Protein AF-A0A382JVV3-F1 (afdb_monomer_lite)

Foldseek 3Di:
DVVVVVVVVVVVVVVVVPPPDPPFDDPLNVQQVVLVVLLVVLQVVLCVVPLWGDQDVVSSVVVPRDHDPQWPDWDFPDITNQWTKIKTFTPDGPVRDIWMATVVVVTTDD

Sequence (110 aa):
MKPLIQLLAYSFLFVFLNSCGHIFEVDADVQARQALLDLIEIQKKFYQENKRYATGFSEIGKYNLKYHSGIVYLEIESAGKNKYRAISLPAESTTARVFAFDTDQGGFYE

pLDDT: mean 87.78, std 12.06, range [52.28, 98.0]

Radius of gyration: 19.9 Å; chains: 1; bounding box: 58×43×30 Å

Secondary structure (DSSP, 8-state):
-HHHHHHHHHHHHHHHHT----TT--HHHHHHHHHHHHHHHHHHHHHHHHSS--SSTTTTGGG-PPPPTTEEEEEEEEE-SS-EEEEEEESS-TT---EEEETTTTEEE-

Organism: NCBI:txid408172

Structure (mmCIF, N/CA/C/O backbone):
data_AF-A0A382JVV3-F1
#
_entry.id   AF-A0A382JVV3-F1
#
loop_
_atom_site.group_PDB
_atom_site.id
_atom_site.type_symbol
_atom_site.label_atom_id
_atom_site.label_alt_id
_atom_site.label_comp_id
_atom_site.label_asym_id
_atom_site.label_entity_id
_atom_site.label_seq_id
_atom_site.pdbx_PDB_ins_code
_atom_site.Cartn_x
_atom_site.Cartn_y
_atom_site.Cartn_z
_atom_site.occupancy
_atom_site.B_iso_or_equiv
_atom_site.auth_seq_id
_atom_site.auth_comp_id
_atom_site.auth_asym_id
_atom_site.auth_atom_id
_atom_site.pdbx_PDB_model_num
ATOM 1 N N . MET A 1 1 ? 40.184 35.215 -13.321 1.00 55.78 1 MET A N 1
ATOM 2 C CA . MET A 1 1 ? 39.542 34.149 -14.131 1.00 55.78 1 MET A CA 1
ATOM 3 C C . MET A 1 1 ? 39.648 32.764 -13.491 1.00 55.78 1 MET A C 1
ATOM 5 O O . MET A 1 1 ? 38.624 32.113 -13.374 1.00 55.78 1 MET A O 1
ATOM 9 N N . LYS A 1 2 ? 40.822 32.333 -13.000 1.00 60.94 2 LYS A N 1
ATOM 10 C CA . LYS A 1 2 ? 41.001 31.029 -12.321 1.00 60.94 2 LYS A CA 1
ATOM 11 C C . LYS A 1 2 ? 40.083 30.760 -11.101 1.00 60.94 2 LYS A C 1
ATOM 13 O O . LYS A 1 2 ? 39.504 29.679 -11.070 1.00 60.94 2 LYS A O 1
ATOM 18 N N . PRO A 1 3 ? 39.866 31.705 -10.155 1.00 68.38 3 PRO A N 1
ATOM 19 C CA . PRO A 1 3 ? 39.043 31.416 -8.974 1.00 68.38 3 PRO A CA 1
ATOM 20 C C . PRO A 1 3 ? 37.543 31.356 -9.296 1.00 68.38 3 PRO A C 1
ATOM 22 O O . PRO A 1 3 ? 36.824 30.570 -8.696 1.00 68.38 3 PRO A O 1
ATOM 25 N N . LEU A 1 4 ? 37.075 32.126 -10.287 1.00 72.56 4 LEU A N 1
ATOM 26 C CA . LEU A 1 4 ? 35.672 32.120 -10.720 1.00 72.56 4 LEU A CA 1
ATOM 27 C C . LEU A 1 4 ? 35.295 30.789 -11.391 1.00 72.56 4 LEU A C 1
ATOM 29 O O . LEU A 1 4 ? 34.224 30.251 -11.135 1.00 72.56 4 LEU A O 1
ATOM 33 N N . ILE A 1 5 ? 36.203 30.235 -12.204 1.00 75.50 5 ILE A N 1
ATOM 34 C CA . ILE A 1 5 ? 36.026 28.927 -12.854 1.00 75.50 5 ILE A CA 1
ATOM 35 C C . ILE A 1 5 ? 36.057 27.798 -11.814 1.00 75.50 5 ILE A C 1
ATOM 37 O O . ILE A 1 5 ? 35.248 26.880 -11.895 1.00 75.50 5 ILE A O 1
ATOM 41 N N . GLN A 1 6 ? 36.930 27.886 -10.802 1.00 74.38 6 GLN A N 1
ATOM 42 C CA . GLN A 1 6 ? 36.935 26.936 -9.683 1.00 74.38 6 GLN A CA 1
ATOM 43 C C . GLN A 1 6 ? 35.635 26.986 -8.878 1.00 74.38 6 GLN A C 1
ATOM 45 O O . GLN A 1 6 ? 35.086 25.942 -8.548 1.00 74.38 6 GLN A O 1
ATOM 50 N N . LEU A 1 7 ? 35.110 28.179 -8.598 1.00 78.00 7 LEU A N 1
ATOM 51 C CA . LEU A 1 7 ? 33.880 28.343 -7.822 1.00 78.00 7 LEU A CA 1
ATOM 52 C C . LEU A 1 7 ? 32.651 27.807 -8.580 1.00 78.00 7 LEU A C 1
ATOM 54 O O . LEU A 1 7 ? 31.806 27.136 -7.989 1.00 78.00 7 LEU A O 1
ATOM 58 N N . LEU A 1 8 ? 32.603 28.007 -9.902 1.00 76.69 8 LEU A N 1
ATOM 59 C CA . LEU A 1 8 ? 31.611 27.386 -10.788 1.00 76.69 8 LEU A CA 1
ATOM 60 C C . LEU A 1 8 ? 31.734 25.856 -10.825 1.00 76.69 8 LEU A C 1
ATOM 62 O O . LEU A 1 8 ? 30.721 25.166 -10.736 1.00 76.69 8 LEU A O 1
ATOM 66 N N . ALA A 1 9 ? 32.955 25.322 -10.900 1.00 77.62 9 ALA A N 1
ATOM 67 C CA . ALA A 1 9 ? 33.189 23.880 -10.908 1.00 77.62 9 ALA A CA 1
ATOM 68 C C . ALA A 1 9 ? 32.784 23.215 -9.580 1.00 77.62 9 ALA A C 1
ATOM 70 O O . ALA A 1 9 ? 32.149 22.163 -9.595 1.00 77.62 9 ALA A O 1
ATOM 71 N N . TYR A 1 10 ? 33.086 23.842 -8.437 1.00 77.06 10 TYR A N 1
ATOM 72 C CA . TYR A 1 10 ? 32.660 23.337 -7.129 1.00 77.06 10 TYR A CA 1
ATOM 73 C C . TYR A 1 10 ? 31.140 23.394 -6.956 1.00 77.06 10 TYR A C 1
ATOM 75 O O . TYR A 1 10 ? 30.556 22.420 -6.490 1.00 77.06 10 TYR A O 1
ATOM 83 N N . SER A 1 11 ? 30.488 24.480 -7.389 1.00 74.56 11 SER A N 1
ATOM 84 C CA . SER A 1 11 ? 29.022 24.588 -7.387 1.00 74.56 11 SER A CA 1
ATOM 85 C C . SER A 1 11 ? 28.369 23.465 -8.201 1.00 74.56 11 SER A C 1
ATOM 87 O O . SER A 1 11 ? 27.463 22.791 -7.717 1.00 74.56 11 SER A O 1
ATOM 89 N N . PHE A 1 12 ? 28.894 23.184 -9.398 1.00 70.69 12 PHE A N 1
ATOM 90 C CA . PHE A 1 12 ? 28.399 22.104 -10.252 1.00 70.69 12 PHE A CA 1
ATOM 91 C C . PHE A 1 12 ? 28.582 20.722 -9.605 1.00 70.69 12 PHE A C 1
ATOM 93 O O . PHE A 1 12 ? 27.672 19.900 -9.653 1.00 70.69 12 PHE A O 1
ATOM 100 N N . LEU A 1 13 ? 29.707 20.481 -8.922 1.00 70.81 13 LEU A N 1
ATOM 101 C CA . LEU A 1 13 ? 29.961 19.225 -8.207 1.00 70.81 13 LEU A CA 1
ATOM 102 C C . LEU A 1 13 ? 28.976 18.999 -7.042 1.00 70.81 13 LEU A C 1
ATOM 104 O O . LEU A 1 13 ? 28.523 17.876 -6.828 1.00 70.81 13 LEU A O 1
ATOM 108 N N . PHE A 1 14 ? 28.601 20.061 -6.320 1.00 67.19 14 PHE A N 1
ATOM 109 C CA . PHE A 1 14 ? 27.616 19.987 -5.233 1.00 67.19 14 PHE A CA 1
ATOM 110 C C . PHE A 1 14 ? 26.198 19.653 -5.720 1.00 67.19 14 PHE A C 1
ATOM 112 O O . PHE A 1 14 ? 25.435 19.035 -4.977 1.00 67.19 14 PHE A O 1
ATOM 119 N N . VAL A 1 15 ? 25.846 19.994 -6.965 1.00 64.31 15 VAL A N 1
ATOM 120 C CA . VAL A 1 15 ? 24.543 19.632 -7.549 1.00 64.31 15 VAL A CA 1
ATOM 121 C C . VAL A 1 15 ? 24.429 18.115 -7.758 1.00 64.31 15 VAL A C 1
ATOM 123 O O . VAL A 1 15 ? 23.379 17.546 -7.470 1.00 64.31 15 VAL A O 1
ATOM 126 N N . PHE A 1 16 ? 25.508 17.427 -8.156 1.00 60.09 16 PHE A N 1
ATOM 127 C CA . PHE A 1 16 ? 25.478 15.966 -8.350 1.00 60.09 16 PHE A CA 1
ATOM 128 C C . PHE A 1 16 ? 25.484 15.165 -7.047 1.00 60.09 16 PHE A C 1
ATOM 130 O O . PHE A 1 16 ? 24.934 14.068 -7.010 1.00 60.09 16 PHE A O 1
ATOM 137 N N . LEU A 1 17 ? 26.053 15.704 -5.965 1.00 62.56 17 LEU A N 1
ATOM 138 C CA . LEU A 1 17 ? 26.103 15.013 -4.668 1.00 62.56 17 LEU A CA 1
ATOM 139 C C . LEU A 1 17 ? 24.733 14.903 -3.976 1.00 62.56 17 LEU A C 1
ATOM 141 O O . LEU A 1 17 ? 24.582 14.100 -3.062 1.00 62.56 17 LEU A O 1
ATOM 145 N N . ASN A 1 18 ? 23.734 15.674 -4.416 1.00 59.53 18 ASN A N 1
ATOM 146 C CA . ASN A 1 18 ? 22.369 15.626 -3.877 1.00 59.53 18 ASN A CA 1
ATOM 147 C C . ASN A 1 18 ? 21.412 14.768 -4.720 1.00 59.53 18 ASN A C 1
ATOM 149 O O . ASN A 1 18 ? 20.240 14.626 -4.377 1.00 59.53 18 ASN A O 1
ATOM 153 N N . SER A 1 19 ? 21.896 14.168 -5.810 1.00 52.28 19 SER A N 1
ATOM 154 C CA . SER A 1 19 ? 21.103 13.295 -6.677 1.00 52.28 19 SER A CA 1
ATOM 155 C C . SER A 1 19 ? 21.047 11.869 -6.110 1.00 52.28 19 SER A C 1
ATOM 157 O O . SER A 1 19 ? 21.514 10.917 -6.735 1.00 52.28 19 SER A O 1
ATOM 159 N N . CYS A 1 20 ? 20.458 11.702 -4.925 1.00 60.44 20 CYS A N 1
ATOM 160 C CA . CYS A 1 20 ? 20.048 10.392 -4.411 1.00 60.44 20 CYS A CA 1
ATOM 161 C C . CYS A 1 20 ? 18.723 9.986 -5.089 1.00 60.44 20 CYS A C 1
ATOM 163 O O . CYS A 1 20 ? 17.680 9.887 -4.452 1.00 60.44 20 CYS A O 1
ATOM 165 N N . GLY A 1 21 ? 18.735 9.886 -6.420 1.00 58.50 21 GLY A N 1
ATOM 166 C CA . GLY A 1 21 ? 17.592 9.419 -7.200 1.00 58.50 21 GLY A CA 1
ATOM 167 C C . GLY A 1 21 ? 17.592 7.896 -7.271 1.00 58.50 21 GLY A C 1
ATOM 168 O O . GLY A 1 21 ? 18.657 7.279 -7.347 1.00 58.50 21 GLY A O 1
ATOM 169 N N . HIS A 1 22 ? 16.416 7.273 -7.276 1.00 63.44 22 HIS A N 1
ATOM 170 C CA . HIS A 1 22 ? 16.299 5.856 -7.597 1.00 63.44 22 HIS A CA 1
ATOM 171 C C . HIS A 1 22 ? 16.633 5.664 -9.085 1.00 63.44 22 HIS A C 1
ATOM 173 O O . HIS A 1 22 ? 15.770 5.783 -9.944 1.00 63.44 22 HIS A O 1
ATOM 179 N N . ILE A 1 23 ? 17.902 5.373 -9.396 1.00 63.00 23 ILE A N 1
ATOM 180 C CA . ILE A 1 23 ? 18.440 5.236 -10.770 1.00 63.00 23 ILE A CA 1
ATOM 181 C C . ILE A 1 23 ? 17.664 4.201 -11.617 1.00 63.00 23 ILE A C 1
ATOM 183 O O . ILE A 1 23 ? 17.725 4.230 -12.842 1.00 63.00 23 ILE A O 1
ATOM 187 N N . PHE A 1 24 ? 16.912 3.310 -10.968 1.00 70.69 24 PHE A N 1
ATOM 188 C CA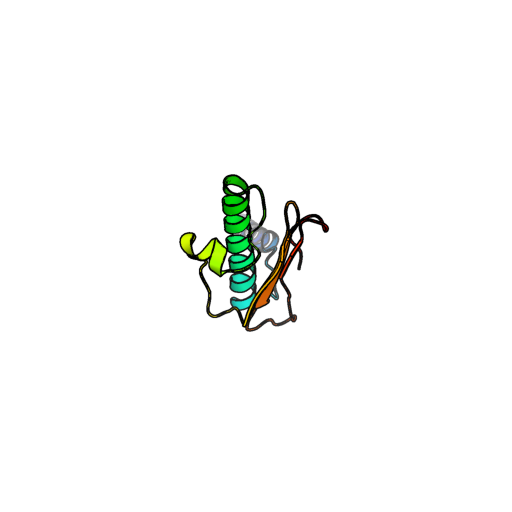 . PHE A 1 24 ? 16.160 2.221 -11.593 1.00 70.69 24 PHE A CA 1
ATOM 189 C C . PHE A 1 24 ? 14.633 2.349 -11.468 1.00 70.69 24 PHE A C 1
ATOM 191 O O . PHE A 1 24 ? 13.929 1.394 -11.783 1.00 70.69 24 PHE A O 1
ATOM 198 N N . GLU A 1 25 ? 14.115 3.475 -10.972 1.00 82.38 25 GLU A N 1
ATOM 199 C CA . GLU A 1 25 ? 12.669 3.698 -10.851 1.00 82.38 25 GLU A CA 1
ATOM 200 C C . GLU A 1 25 ? 12.116 4.311 -12.144 1.00 82.38 25 GLU A C 1
ATOM 202 O O . GLU A 1 25 ? 12.618 5.330 -12.620 1.00 82.38 25 GLU A O 1
ATOM 207 N N . VAL A 1 26 ? 11.095 3.680 -12.725 1.00 89.94 26 VAL A N 1
ATOM 208 C CA . VAL A 1 26 ? 10.370 4.191 -13.901 1.00 89.94 26 VAL A CA 1
ATOM 209 C C . VAL A 1 26 ? 9.028 4.809 -13.501 1.00 89.94 26 VAL A C 1
ATOM 211 O O . VAL A 1 26 ? 8.547 4.615 -12.387 1.00 89.94 26 VAL A O 1
ATOM 214 N N . ASP A 1 27 ? 8.369 5.520 -14.418 1.00 91.50 27 ASP A N 1
ATOM 215 C CA . ASP A 1 27 ? 7.085 6.184 -14.140 1.00 91.50 27 ASP A CA 1
ATOM 216 C C . ASP A 1 27 ? 6.012 5.229 -13.597 1.00 91.50 27 ASP A C 1
ATOM 218 O O . ASP A 1 27 ? 5.198 5.616 -12.758 1.00 91.50 27 ASP A O 1
ATOM 222 N N . ALA A 1 28 ? 6.011 3.975 -14.053 1.00 92.44 28 ALA A N 1
ATOM 223 C CA . ALA A 1 28 ? 5.107 2.947 -13.554 1.00 92.44 28 ALA A CA 1
ATOM 224 C C . ALA A 1 28 ? 5.401 2.570 -12.089 1.00 92.44 28 ALA A C 1
ATOM 226 O O . ALA A 1 28 ? 4.461 2.440 -11.306 1.00 92.44 28 ALA A O 1
ATOM 227 N N . ASP A 1 29 ? 6.674 2.491 -11.685 1.00 92.50 29 ASP A N 1
ATOM 228 C CA . ASP A 1 29 ? 7.060 2.287 -10.283 1.00 92.50 29 ASP A CA 1
ATOM 229 C C . ASP A 1 29 ? 6.549 3.443 -9.406 1.00 92.50 29 ASP A C 1
ATOM 231 O O . ASP A 1 29 ? 5.911 3.213 -8.376 1.00 92.50 29 ASP A O 1
ATOM 235 N N . VAL A 1 30 ? 6.743 4.690 -9.854 1.00 91.75 30 VAL A N 1
ATOM 236 C CA . VAL A 1 30 ? 6.259 5.891 -9.150 1.00 91.75 30 VAL A CA 1
ATOM 237 C C . VAL A 1 30 ? 4.734 5.871 -9.018 1.00 91.75 30 VAL A C 1
ATOM 239 O O . VAL A 1 30 ? 4.193 6.139 -7.945 1.00 91.75 30 VAL A O 1
ATOM 242 N N . GLN A 1 31 ? 4.025 5.524 -10.093 1.00 93.50 31 GLN A N 1
ATOM 243 C CA . GLN A 1 31 ? 2.563 5.453 -10.106 1.00 93.50 31 GLN A CA 1
ATOM 244 C C . GLN A 1 31 ? 2.026 4.349 -9.187 1.00 93.50 31 GLN A C 1
ATOM 246 O O . GLN A 1 31 ? 1.071 4.586 -8.444 1.00 93.50 31 GLN A O 1
ATOM 251 N N . ALA A 1 32 ? 2.644 3.167 -9.184 1.00 94.00 32 ALA A N 1
ATOM 252 C CA . ALA A 1 32 ? 2.254 2.064 -8.309 1.00 94.00 32 ALA A CA 1
ATOM 253 C C . ALA A 1 32 ? 2.523 2.369 -6.833 1.00 94.00 32 ALA A C 1
ATOM 255 O O . ALA A 1 32 ? 1.659 2.099 -5.990 1.00 94.00 32 ALA A O 1
ATOM 256 N N . ARG A 1 33 ? 3.666 2.996 -6.523 1.00 94.00 33 ARG A N 1
ATOM 257 C CA . ARG A 1 33 ? 3.979 3.509 -5.184 1.00 94.00 33 ARG A CA 1
ATOM 258 C C . ARG A 1 33 ? 2.921 4.514 -4.737 1.00 94.00 33 ARG A C 1
ATOM 260 O O . ARG A 1 33 ? 2.368 4.374 -3.647 1.00 94.00 33 ARG A O 1
ATOM 267 N N . GLN A 1 34 ? 2.605 5.495 -5.583 1.00 94.44 34 GLN A N 1
ATOM 268 C CA . GLN A 1 34 ? 1.643 6.541 -5.246 1.00 94.44 34 GLN A CA 1
ATOM 269 C C . GLN A 1 34 ? 0.237 5.980 -5.008 1.00 94.44 34 GLN A C 1
ATOM 271 O O . GLN A 1 34 ? -0.398 6.345 -4.025 1.00 94.44 34 GLN A O 1
ATOM 276 N N . ALA A 1 35 ? -0.236 5.045 -5.832 1.00 94.94 35 ALA A N 1
ATOM 277 C CA . ALA A 1 35 ? -1.549 4.441 -5.618 1.00 94.94 35 ALA A CA 1
ATOM 278 C C . ALA A 1 35 ? -1.643 3.644 -4.312 1.00 94.94 35 ALA A C 1
ATOM 280 O O . ALA A 1 35 ? -2.687 3.660 -3.656 1.00 94.94 35 ALA A O 1
ATOM 281 N N . LEU A 1 36 ? -0.559 2.979 -3.895 1.00 96.25 36 LEU A N 1
ATOM 282 C CA . LEU A 1 36 ? -0.523 2.328 -2.587 1.00 96.25 36 LEU A CA 1
ATOM 283 C C . LEU A 1 36 ? -0.571 3.357 -1.449 1.00 96.25 36 LEU A C 1
ATOM 285 O O . LEU A 1 36 ? -1.291 3.152 -0.474 1.00 96.25 36 LEU A O 1
ATOM 289 N N . LEU A 1 37 ? 0.145 4.478 -1.578 1.00 95.94 37 LEU A N 1
ATOM 290 C CA . LEU A 1 37 ? 0.093 5.582 -0.611 1.00 95.94 37 LEU A CA 1
ATOM 291 C C . LEU A 1 37 ? -1.309 6.194 -0.501 1.00 95.94 37 LEU A C 1
ATOM 293 O O . LEU A 1 37 ? -1.801 6.394 0.613 1.00 95.94 37 LEU A O 1
ATOM 297 N N . ASP A 1 38 ? -1.979 6.409 -1.630 1.00 95.94 38 ASP A N 1
ATOM 298 C CA . ASP A 1 38 ? -3.357 6.900 -1.671 1.00 95.94 38 ASP A CA 1
ATOM 299 C C . ASP A 1 38 ? -4.312 5.906 -0.987 1.00 95.94 38 ASP A C 1
ATOM 301 O O . ASP A 1 38 ? -5.148 6.294 -0.163 1.00 95.94 38 ASP A O 1
ATOM 305 N N . LEU A 1 39 ? -4.151 4.604 -1.253 1.00 96.88 39 LEU A N 1
ATOM 306 C CA . LEU A 1 39 ? -4.923 3.553 -0.592 1.00 96.88 39 LEU A CA 1
ATOM 307 C C . LEU A 1 39 ? -4.688 3.537 0.925 1.00 96.88 39 LEU A C 1
ATOM 309 O O . LEU A 1 39 ? -5.649 3.406 1.684 1.00 96.88 39 LEU A O 1
ATOM 313 N N . ILE A 1 40 ? -3.447 3.719 1.386 1.00 96.69 40 ILE A N 1
ATOM 314 C CA . ILE A 1 40 ? -3.120 3.813 2.817 1.00 96.69 40 ILE A CA 1
ATOM 315 C C . ILE A 1 40 ? -3.844 4.999 3.462 1.00 96.69 40 ILE A C 1
ATOM 317 O O . ILE A 1 40 ? -4.375 4.877 4.570 1.00 96.69 40 ILE A O 1
ATOM 321 N N . GLU A 1 41 ? -3.876 6.158 2.804 1.00 97.00 41 GLU A N 1
ATOM 322 C CA . GLU A 1 41 ? -4.582 7.333 3.320 1.00 97.00 41 GLU A CA 1
ATOM 323 C C . GLU A 1 41 ? -6.094 7.089 3.406 1.00 97.00 41 GLU A C 1
ATOM 325 O O . GLU A 1 41 ? -6.729 7.408 4.417 1.00 97.00 41 GLU A O 1
ATOM 330 N N . ILE A 1 42 ? -6.668 6.466 2.380 1.00 97.50 42 ILE A N 1
ATOM 331 C CA . ILE A 1 42 ? -8.081 6.090 2.349 1.00 97.50 42 ILE A CA 1
ATOM 332 C C . ILE A 1 42 ? -8.406 5.088 3.462 1.00 97.50 42 ILE A C 1
ATOM 334 O O . ILE A 1 42 ? -9.377 5.282 4.192 1.00 97.50 42 ILE A O 1
ATOM 338 N N . GLN A 1 43 ? -7.569 4.069 3.661 1.00 97.62 43 GLN A N 1
ATOM 339 C CA . GLN A 1 43 ? -7.712 3.093 4.743 1.00 97.62 43 GLN A CA 1
ATOM 340 C C . GLN A 1 43 ? -7.640 3.756 6.124 1.00 97.62 43 GLN A C 1
ATOM 342 O O . GLN A 1 43 ? -8.427 3.423 7.011 1.00 97.62 43 GLN A O 1
ATOM 347 N N . LYS A 1 44 ? -6.758 4.748 6.315 1.00 96.88 44 LYS A N 1
ATOM 348 C CA . LYS A 1 44 ? -6.700 5.542 7.556 1.00 96.88 44 LYS A CA 1
ATOM 349 C C . LYS A 1 44 ? -8.002 6.308 7.804 1.00 96.88 44 LYS A C 1
ATOM 351 O O . LYS A 1 44 ? -8.516 6.262 8.921 1.00 96.88 44 LYS A O 1
ATOM 356 N N . LYS A 1 45 ? -8.555 6.974 6.784 1.00 97.81 45 LYS A N 1
ATOM 357 C CA . LYS A 1 45 ? -9.844 7.688 6.886 1.00 97.81 45 LYS A CA 1
ATOM 358 C C . LYS A 1 45 ? -10.989 6.723 7.196 1.00 97.81 45 LYS A C 1
ATOM 360 O O . LYS A 1 45 ? -11.732 6.931 8.153 1.00 97.81 45 LYS A O 1
ATOM 365 N N . PHE A 1 46 ? -11.071 5.616 6.462 1.00 97.75 46 PHE A N 1
ATOM 366 C CA . PHE A 1 46 ? -12.079 4.583 6.686 1.00 97.75 46 PHE A CA 1
ATOM 367 C C . PHE A 1 46 ? -12.002 4.006 8.107 1.00 97.75 46 PHE A C 1
ATOM 369 O O . PHE A 1 46 ? -13.029 3.858 8.772 1.00 97.75 46 PHE A O 1
ATOM 376 N N . TYR A 1 47 ? -10.794 3.750 8.617 1.00 97.50 47 TYR A N 1
ATOM 377 C CA . TYR A 1 47 ? -10.584 3.269 9.981 1.00 97.50 47 TYR A CA 1
ATOM 378 C C . TYR A 1 47 ? -11.063 4.265 11.039 1.00 97.50 47 TYR A C 1
ATOM 380 O O . TYR A 1 47 ? -11.666 3.869 12.038 1.00 97.50 47 TYR A O 1
ATOM 388 N N . GLN A 1 48 ? -10.818 5.564 10.849 1.00 97.38 48 GLN A N 1
ATOM 389 C CA . GLN A 1 48 ? -11.270 6.588 11.794 1.00 97.38 48 GLN A CA 1
ATOM 390 C C . GLN A 1 48 ? -12.793 6.572 11.965 1.00 97.38 48 GLN A C 1
ATOM 392 O O . GLN A 1 48 ? -13.271 6.690 13.099 1.00 97.38 48 GLN A O 1
ATOM 397 N N . GLU A 1 49 ? -13.523 6.358 10.872 1.00 97.25 49 GLU A N 1
ATOM 398 C CA . GLU A 1 49 ? -14.985 6.309 10.830 1.00 97.25 49 GLU A CA 1
ATOM 399 C C . GLU A 1 49 ? -15.555 4.972 11.332 1.00 97.25 49 GLU A C 1
ATOM 401 O O . GLU A 1 49 ? -16.533 4.962 12.075 1.00 97.25 49 GLU A O 1
ATOM 406 N N . ASN A 1 50 ? -14.933 3.845 10.970 1.00 97.44 5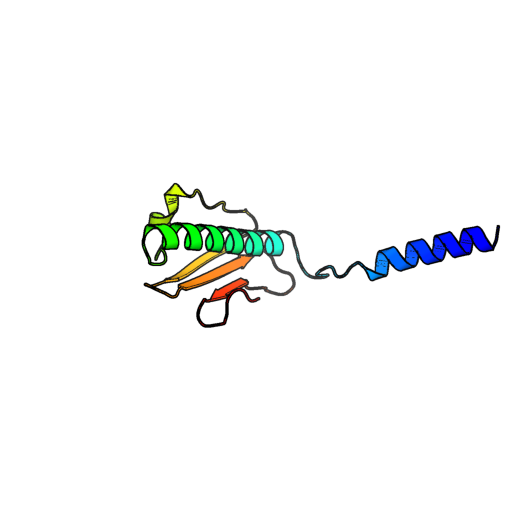0 ASN A N 1
ATOM 407 C CA . ASN A 1 50 ? -15.523 2.509 11.140 1.00 97.44 50 ASN A CA 1
ATOM 408 C C . ASN A 1 50 ? -14.846 1.651 12.219 1.00 97.44 50 ASN A C 1
ATOM 410 O O . ASN A 1 50 ? -15.341 0.576 12.555 1.00 97.44 50 ASN A O 1
ATOM 414 N N . LYS A 1 51 ? -13.702 2.095 12.756 1.00 97.56 51 LYS A N 1
ATOM 415 C CA . LYS A 1 51 ? -12.858 1.352 13.717 1.00 97.56 51 LYS A CA 1
ATOM 416 C C . LYS A 1 51 ? -12.437 -0.041 13.220 1.00 97.56 51 LYS A C 1
ATOM 418 O O . LYS A 1 51 ? -12.245 -0.957 14.021 1.00 97.56 51 LYS A O 1
ATOM 423 N N . ARG A 1 52 ? -12.328 -0.185 11.897 1.00 97.62 52 ARG A N 1
ATOM 424 C CA . ARG A 1 52 ? -11.772 -1.332 11.171 1.00 97.62 52 ARG A CA 1
ATOM 425 C C . ARG A 1 52 ? -11.243 -0.878 9.817 1.00 97.62 52 ARG A C 1
ATOM 427 O O . ARG A 1 52 ? -11.688 0.154 9.321 1.00 97.62 52 ARG A O 1
ATOM 434 N N . TYR A 1 53 ? -10.359 -1.659 9.208 1.00 98.00 53 TYR A N 1
ATOM 435 C CA . TYR A 1 53 ? -9.956 -1.441 7.820 1.00 98.00 53 TYR A CA 1
ATOM 436 C C . TYR A 1 53 ? -11.006 -1.981 6.844 1.00 98.00 53 TYR A C 1
ATOM 438 O O . TYR A 1 53 ? -11.804 -2.865 7.184 1.00 98.00 53 TYR A O 1
ATOM 446 N N . ALA A 1 54 ? -11.029 -1.405 5.645 1.00 97.56 54 ALA A N 1
ATOM 447 C CA . ALA A 1 54 ? -11.896 -1.848 4.568 1.00 97.56 54 ALA A CA 1
ATOM 448 C C . ALA A 1 54 ? -11.355 -3.141 3.965 1.00 97.56 54 ALA A C 1
ATOM 450 O O . ALA A 1 54 ? -10.156 -3.238 3.707 1.00 97.56 54 ALA A O 1
ATOM 451 N N . THR A 1 55 ? -12.235 -4.110 3.730 1.00 96.56 55 THR A N 1
ATOM 452 C CA . THR A 1 55 ? -11.864 -5.432 3.192 1.00 96.56 55 THR A CA 1
ATOM 453 C C . THR A 1 55 ? -11.877 -5.494 1.671 1.00 96.56 55 THR A C 1
ATOM 455 O O . THR A 1 55 ? -11.409 -6.468 1.096 1.00 96.56 55 THR A O 1
ATOM 458 N N . GLY A 1 56 ? -12.385 -4.457 1.006 1.00 94.94 56 GLY A N 1
ATOM 459 C CA . GLY A 1 56 ? -12.414 -4.384 -0.447 1.00 94.94 56 GLY A CA 1
ATOM 460 C C . GLY A 1 56 ? -12.719 -2.980 -0.957 1.00 94.94 56 GLY A C 1
ATOM 461 O O . GLY A 1 56 ? -13.201 -2.117 -0.220 1.00 94.94 56 GLY A O 1
ATOM 462 N N . PHE A 1 57 ? -12.459 -2.756 -2.248 1.00 94.56 57 PHE A N 1
ATOM 463 C CA . PHE A 1 57 ? -12.600 -1.437 -2.875 1.00 94.56 57 PHE A CA 1
ATOM 464 C C . PHE A 1 57 ? -14.038 -0.904 -2.900 1.00 94.56 57 PHE A C 1
ATOM 466 O O . PHE A 1 57 ? -14.238 0.309 -2.911 1.00 94.56 57 PHE A O 1
ATOM 473 N N . SER A 1 58 ? -15.046 -1.778 -2.846 1.00 94.19 58 SER A N 1
ATOM 474 C CA . SER A 1 58 ? -16.455 -1.372 -2.781 1.00 94.19 58 SER A CA 1
ATOM 475 C C . SER A 1 58 ? -16.781 -0.566 -1.519 1.00 94.19 58 SER A C 1
ATOM 477 O O . SER A 1 58 ? -17.553 0.387 -1.591 1.00 94.19 58 SER A O 1
ATOM 479 N N . GLU A 1 59 ? -16.158 -0.883 -0.379 1.00 96.19 59 GLU A N 1
ATOM 480 C CA . GLU A 1 59 ? -16.389 -0.175 0.890 1.00 96.19 59 GLU A CA 1
ATOM 481 C C . GLU A 1 59 ? -15.781 1.235 0.895 1.00 96.19 59 GLU A C 1
ATOM 483 O O . GLU A 1 59 ? -16.249 2.123 1.611 1.00 96.19 59 GLU A O 1
ATOM 488 N N . ILE A 1 60 ? -14.749 1.455 0.076 1.00 95.56 60 ILE A N 1
ATOM 489 C CA . ILE A 1 60 ? -14.009 2.719 -0.007 1.00 95.56 60 ILE A CA 1
ATOM 490 C C . ILE A 1 60 ? -14.294 3.508 -1.287 1.00 95.56 60 ILE A C 1
ATOM 492 O O . ILE A 1 60 ? -13.662 4.538 -1.526 1.00 95.56 60 ILE A O 1
ATOM 496 N N . GLY A 1 61 ? -15.290 3.099 -2.079 1.00 92.94 61 GLY A N 1
ATOM 497 C CA . GLY A 1 61 ? -15.644 3.767 -3.336 1.00 92.94 61 GLY A CA 1
ATOM 498 C C . GLY A 1 61 ? -15.936 5.264 -3.177 1.00 92.94 61 GLY A C 1
ATOM 499 O O . GLY A 1 61 ? -15.571 6.061 -4.038 1.00 92.94 61 GLY A O 1
ATOM 500 N N . LYS A 1 62 ? -16.494 5.681 -2.030 1.00 93.69 62 LYS A N 1
ATOM 501 C CA . LYS A 1 62 ? -16.778 7.097 -1.729 1.00 93.69 62 LYS A CA 1
ATOM 502 C C . LYS A 1 62 ? -15.535 7.997 -1.666 1.00 93.69 62 LYS A C 1
ATOM 504 O O . LYS A 1 62 ? -15.675 9.210 -1.780 1.00 93.69 62 LYS A O 1
ATOM 509 N N . TYR A 1 63 ? -14.342 7.430 -1.468 1.00 93.94 63 TYR A N 1
ATOM 510 C CA . TYR A 1 63 ? -13.091 8.192 -1.397 1.00 93.94 63 TYR A CA 1
ATOM 511 C C . TYR A 1 63 ? -12.406 8.365 -2.758 1.00 93.94 63 TYR A C 1
ATOM 513 O O . TYR A 1 63 ? -11.405 9.070 -2.832 1.00 93.94 63 TYR A O 1
ATOM 521 N N . ASN A 1 64 ? -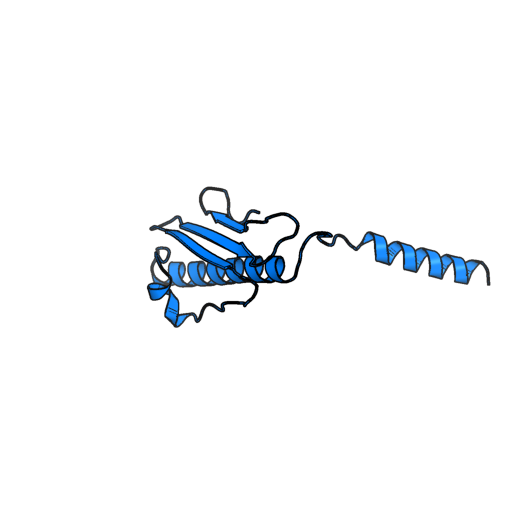12.957 7.767 -3.823 1.00 91.06 64 ASN A N 1
ATOM 522 C CA . ASN A 1 64 ? -12.507 7.935 -5.205 1.00 91.06 64 ASN A CA 1
ATOM 523 C C . ASN A 1 64 ? -11.004 7.652 -5.405 1.00 91.06 64 ASN A C 1
ATOM 525 O O . ASN A 1 64 ? -10.250 8.518 -5.855 1.00 91.06 64 ASN A O 1
ATOM 529 N N . LEU A 1 65 ? -10.577 6.436 -5.038 1.00 90.62 65 LEU A N 1
ATOM 530 C CA . LEU A 1 65 ? -9.211 5.957 -5.264 1.00 90.62 65 LEU A CA 1
ATOM 531 C C . LEU A 1 65 ? -8.841 6.109 -6.746 1.00 90.62 65 LEU A C 1
ATOM 533 O O . LEU A 1 65 ? -9.558 5.626 -7.625 1.00 90.62 65 LEU A O 1
ATOM 537 N N . LYS A 1 66 ? -7.726 6.788 -7.016 1.00 87.12 66 LYS A N 1
ATOM 538 C CA . LYS A 1 66 ? -7.259 7.028 -8.379 1.00 87.12 66 LYS A CA 1
ATOM 539 C C . LYS A 1 66 ? -6.430 5.847 -8.859 1.00 87.12 66 LYS A C 1
ATOM 541 O O . LYS A 1 66 ? -5.463 5.455 -8.216 1.00 87.12 66 LYS A O 1
ATOM 546 N N . TYR A 1 67 ? -6.800 5.322 -10.020 1.00 75.00 67 TYR A N 1
ATOM 547 C CA . TYR A 1 67 ? -5.999 4.336 -10.731 1.00 75.00 67 TYR A CA 1
ATOM 548 C C . TYR A 1 67 ? -5.161 5.048 -11.785 1.00 75.00 67 TYR A C 1
ATOM 550 O O . TYR A 1 67 ? -5.670 5.860 -12.560 1.00 75.00 67 TYR A O 1
ATOM 558 N N . HIS A 1 68 ? -3.872 4.741 -11.796 1.00 80.50 68 HIS A N 1
ATOM 559 C CA . HIS A 1 68 ? -2.935 5.227 -12.794 1.00 80.50 68 HIS A CA 1
ATOM 560 C C . HIS A 1 68 ? -2.665 4.125 -13.824 1.00 80.50 68 HIS A C 1
ATOM 562 O O . HIS A 1 68 ? -2.705 2.942 -13.494 1.00 80.50 68 HIS A O 1
ATOM 568 N N . SER A 1 69 ? -2.394 4.500 -15.076 1.00 84.56 69 SER A N 1
ATOM 569 C CA . SER A 1 69 ? -2.151 3.539 -16.163 1.00 84.56 69 SER A CA 1
ATOM 570 C C . SER A 1 69 ? -0.866 2.729 -15.983 1.00 84.56 69 SER A C 1
ATOM 572 O O . SER A 1 69 ? -0.727 1.668 -16.578 1.00 84.56 69 SER A O 1
ATOM 574 N N . GLY A 1 70 ? 0.069 3.211 -15.164 1.00 86.50 70 GLY A N 1
ATOM 575 C CA . GLY A 1 70 ? 1.313 2.529 -14.817 1.00 86.50 70 GLY A CA 1
ATOM 576 C C . GLY A 1 70 ? 1.167 1.446 -13.748 1.00 86.50 70 GLY A C 1
ATOM 577 O O . GLY A 1 70 ? 2.171 1.056 -13.165 1.00 86.50 70 GLY A O 1
ATOM 578 N N . ILE A 1 71 ? -0.046 0.969 -13.462 1.00 89.38 71 ILE A N 1
ATOM 579 C CA . ILE A 1 71 ? -0.323 -0.031 -12.424 1.00 89.38 71 ILE A CA 1
ATOM 580 C C . ILE A 1 71 ? -0.998 -1.230 -13.076 1.00 89.38 71 ILE A C 1
ATOM 582 O O . ILE A 1 71 ? -2.041 -1.082 -13.710 1.00 89.38 71 ILE A O 1
ATOM 586 N N . VAL A 1 72 ? -0.428 -2.420 -12.896 1.00 90.62 72 VAL A N 1
ATOM 587 C CA . VAL A 1 72 ? -1.060 -3.669 -13.352 1.00 90.62 72 VAL A CA 1
ATOM 588 C C . VAL A 1 72 ? -1.942 -4.284 -12.272 1.00 90.62 72 VAL A C 1
ATOM 590 O O . VAL A 1 72 ? -2.914 -4.969 -12.582 1.00 90.62 72 VAL A O 1
ATOM 593 N N . TYR A 1 73 ? -1.622 -4.034 -11.001 1.00 91.19 73 TYR A N 1
ATOM 594 C CA . TYR A 1 73 ? -2.328 -4.646 -9.887 1.00 91.19 73 TYR A CA 1
ATOM 595 C C . TYR A 1 73 ? -2.314 -3.761 -8.645 1.00 91.19 73 TYR A C 1
ATOM 597 O O . TYR A 1 73 ? -1.279 -3.209 -8.286 1.00 91.19 73 TYR A O 1
ATOM 605 N N . LEU A 1 74 ? -3.456 -3.663 -7.972 1.00 94.50 74 LEU A N 1
ATOM 606 C CA . LEU A 1 74 ? -3.595 -3.066 -6.649 1.00 94.50 74 LEU A CA 1
ATOM 607 C C . LEU A 1 74 ? -4.628 -3.889 -5.883 1.00 94.50 74 LEU A C 1
ATOM 609 O O . LEU A 1 74 ? -5.747 -4.064 -6.361 1.00 94.50 74 LEU A O 1
ATOM 613 N N . GLU A 1 75 ? -4.270 -4.383 -4.704 1.00 95.12 75 GLU A N 1
ATOM 614 C CA . GLU 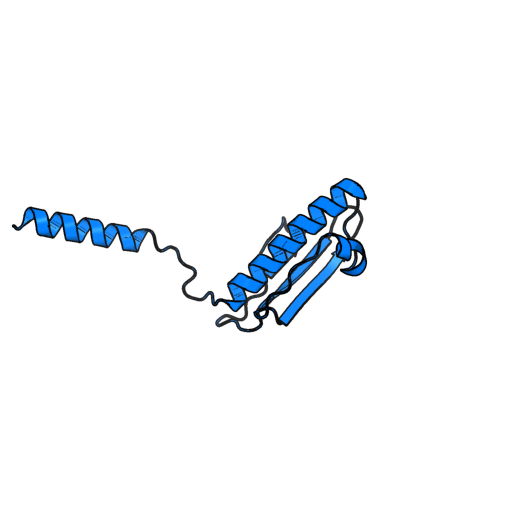A 1 75 ? -5.126 -5.279 -3.925 1.00 95.1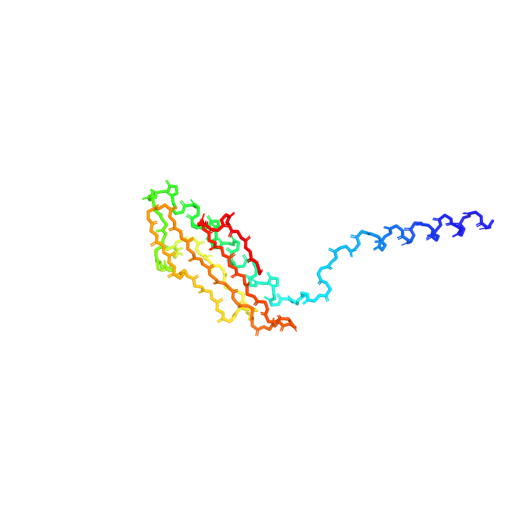2 75 GLU A CA 1
ATOM 615 C C . GLU A 1 75 ? -5.042 -4.969 -2.431 1.00 95.12 75 GLU A C 1
ATOM 617 O O . GLU A 1 75 ? -3.973 -4.673 -1.900 1.00 95.12 75 GLU A O 1
ATOM 622 N N . ILE A 1 76 ? -6.182 -5.086 -1.747 1.00 96.88 76 ILE A N 1
ATOM 623 C CA . ILE A 1 76 ? -6.248 -5.260 -0.294 1.00 96.88 76 ILE A CA 1
ATOM 624 C C . ILE A 1 76 ? -6.232 -6.771 -0.035 1.00 96.88 76 ILE A C 1
ATOM 626 O O . ILE A 1 76 ? -7.279 -7.410 -0.051 1.00 96.88 76 ILE A O 1
ATOM 630 N N . GLU A 1 77 ? -5.046 -7.348 0.140 1.00 96.50 77 GLU A N 1
ATOM 631 C CA . GLU A 1 77 ? -4.877 -8.804 0.259 1.00 96.50 77 GLU A CA 1
ATOM 632 C C . GLU A 1 77 ? -5.503 -9.338 1.557 1.00 96.50 77 GLU A C 1
ATOM 634 O O . GLU A 1 77 ? -6.136 -10.393 1.584 1.00 96.50 77 GLU A O 1
ATOM 639 N N . SER A 1 78 ? -5.362 -8.597 2.658 1.00 96.69 78 SER A N 1
ATOM 640 C CA . SER A 1 78 ? -6.036 -8.928 3.911 1.00 96.69 78 SER A CA 1
ATOM 641 C C . SER A 1 78 ? -6.408 -7.669 4.676 1.00 96.69 78 SER A C 1
ATOM 643 O O . SER A 1 78 ? -5.686 -6.678 4.664 1.00 96.69 78 SER A O 1
ATOM 645 N N . ALA A 1 79 ? -7.544 -7.687 5.366 1.00 97.06 79 ALA A N 1
ATOM 646 C CA . ALA A 1 79 ? -7.941 -6.600 6.247 1.00 97.06 79 ALA A CA 1
ATOM 647 C C . ALA A 1 79 ? -8.840 -7.110 7.368 1.00 97.06 79 ALA A C 1
ATOM 649 O O . ALA A 1 79 ? -9.651 -8.019 7.194 1.00 97.06 79 ALA A O 1
ATOM 650 N N . GLY A 1 80 ? -8.706 -6.492 8.532 1.00 93.81 80 GLY A N 1
ATOM 651 C CA . GLY A 1 80 ? -9.490 -6.799 9.713 1.00 93.81 80 GLY A CA 1
ATOM 652 C C . GLY A 1 80 ? -9.639 -5.586 10.617 1.00 93.81 80 GLY A C 1
ATOM 653 O O . GLY A 1 80 ? -9.493 -4.433 10.206 1.00 93.81 80 GLY A O 1
ATOM 654 N N . LYS A 1 81 ? -9.943 -5.850 11.891 1.00 95.44 81 LYS A N 1
ATOM 655 C CA . LYS A 1 81 ? -10.236 -4.785 12.853 1.00 95.44 81 LYS A CA 1
ATOM 656 C C . LYS A 1 81 ? -9.059 -3.840 13.066 1.00 95.44 81 LYS A C 1
ATOM 658 O O . LYS A 1 81 ? -9.279 -2.647 13.065 1.00 95.44 81 LYS A O 1
ATOM 663 N N . ASN A 1 82 ? -7.845 -4.362 13.239 1.00 94.56 82 ASN A N 1
ATOM 664 C CA . ASN A 1 82 ? -6.667 -3.563 13.610 1.00 94.56 82 ASN A CA 1
ATOM 665 C C . ASN A 1 82 ? -5.497 -3.722 12.637 1.00 94.56 82 ASN A C 1
ATOM 667 O O . ASN A 1 82 ? -4.437 -3.150 12.865 1.00 94.56 82 ASN A O 1
ATOM 671 N N . LYS A 1 83 ? -5.665 -4.547 11.603 1.00 96.00 83 LYS A N 1
ATOM 672 C CA . LYS A 1 83 ? -4.582 -4.974 10.725 1.00 96.00 83 LYS A CA 1
ATOM 673 C C . LYS A 1 83 ? -5.057 -5.006 9.288 1.00 96.00 83 LYS A C 1
ATOM 675 O O . LYS A 1 83 ? -6.219 -5.347 9.057 1.00 96.00 83 LYS A O 1
ATOM 680 N N . TYR A 1 84 ? -4.182 -4.669 8.356 1.00 97.38 84 TYR A N 1
ATOM 681 C CA . TYR A 1 84 ? -4.408 -4.913 6.940 1.00 97.38 84 TYR A CA 1
ATOM 682 C C . TYR A 1 84 ? -3.085 -4.978 6.182 1.00 97.38 84 TYR A C 1
ATOM 684 O O . TYR A 1 84 ? -2.088 -4.375 6.594 1.00 97.38 84 TYR A O 1
ATOM 692 N N . ARG A 1 85 ? -3.126 -5.689 5.060 1.00 97.88 85 ARG A N 1
ATOM 693 C CA . ARG A 1 85 ? -2.074 -5.757 4.064 1.00 97.88 85 ARG A CA 1
ATOM 694 C C . ARG A 1 85 ? -2.630 -5.381 2.698 1.00 97.88 85 ARG A C 1
ATOM 696 O O . ARG A 1 85 ? -3.718 -5.814 2.317 1.00 97.88 85 ARG A O 1
ATOM 703 N N . ALA A 1 86 ? -1.876 -4.571 1.970 1.00 97.69 86 ALA A N 1
ATOM 704 C CA . ALA A 1 86 ? -2.168 -4.207 0.593 1.00 97.69 86 ALA A CA 1
ATOM 705 C C . ALA A 1 86 ? -0.898 -4.257 -0.255 1.00 97.69 86 ALA A C 1
ATOM 707 O O . ALA A 1 86 ? 0.198 -4.005 0.250 1.00 97.69 86 ALA A O 1
ATOM 708 N N . ILE A 1 87 ? -1.059 -4.572 -1.537 1.00 97.00 87 ILE A N 1
ATOM 709 C CA . ILE A 1 87 ? 0.037 -4.672 -2.501 1.00 97.00 87 ILE A CA 1
ATOM 710 C C . ILE A 1 87 ? -0.283 -3.900 -3.772 1.00 97.00 87 ILE A C 1
ATOM 712 O O . ILE A 1 87 ? -1.437 -3.841 -4.191 1.00 97.00 87 ILE A O 1
ATOM 716 N N . SER A 1 88 ? 0.745 -3.319 -4.381 1.00 95.75 88 SER A N 1
ATOM 717 C CA . SER A 1 88 ? 0.669 -2.589 -5.644 1.00 95.75 88 SER A CA 1
ATOM 718 C C . SER A 1 88 ? 1.817 -3.012 -6.547 1.00 95.75 88 SER A C 1
ATOM 720 O O . SER A 1 88 ? 2.975 -3.032 -6.120 1.00 95.75 88 SER A O 1
ATOM 722 N N . LEU A 1 89 ? 1.492 -3.368 -7.787 1.00 94.94 89 LEU A N 1
ATOM 723 C CA . LEU A 1 89 ? 2.459 -3.796 -8.785 1.00 94.94 89 LEU A CA 1
ATOM 724 C C . LEU A 1 89 ? 2.467 -2.800 -9.950 1.00 94.94 89 LEU A C 1
ATOM 726 O O . LEU A 1 89 ? 1.410 -2.531 -10.540 1.00 94.94 89 LEU A O 1
ATOM 730 N N . PRO A 1 90 ? 3.647 -2.274 -10.309 1.00 94.00 90 PRO A N 1
ATOM 731 C CA . PRO A 1 90 ? 3.803 -1.436 -11.485 1.00 94.00 90 PRO A CA 1
ATOM 732 C C . PRO A 1 90 ? 3.577 -2.243 -12.763 1.00 94.00 90 PRO A C 1
ATOM 734 O O . PRO A 1 90 ? 3.893 -3.430 -12.836 1.00 94.00 90 PRO A O 1
ATOM 737 N N . ALA A 1 91 ? 3.020 -1.591 -13.782 1.00 91.62 91 ALA A N 1
ATOM 738 C CA . ALA A 1 91 ? 2.813 -2.199 -15.096 1.00 91.62 91 ALA A CA 1
ATOM 739 C C . ALA A 1 91 ? 4.136 -2.532 -15.795 1.00 91.62 91 ALA A C 1
ATOM 741 O O . ALA A 1 91 ? 4.238 -3.540 -16.490 1.00 91.62 91 ALA A O 1
ATOM 742 N N . GLU A 1 92 ? 5.152 -1.706 -15.565 1.00 87.62 92 GLU A N 1
ATOM 743 C CA . GLU A 1 92 ? 6.508 -1.912 -16.044 1.00 87.62 92 GLU A CA 1
ATOM 744 C C . GLU A 1 92 ? 7.483 -1.588 -14.915 1.00 87.62 92 GLU A C 1
ATOM 746 O O . GLU A 1 92 ? 7.320 -0.599 -14.208 1.00 87.62 92 GLU A O 1
ATOM 751 N N . SER A 1 93 ? 8.504 -2.420 -14.739 1.00 82.56 93 SER A N 1
ATOM 752 C CA . SER A 1 93 ? 9.567 -2.170 -13.770 1.00 82.56 93 SER A CA 1
ATOM 753 C C . SER A 1 93 ? 10.852 -2.803 -14.264 1.00 82.56 93 SER A C 1
ATOM 755 O O . SER A 1 93 ? 10.875 -3.983 -14.618 1.00 82.56 93 SER A O 1
ATOM 757 N N . THR A 1 94 ? 11.939 -2.037 -14.266 1.00 83.81 94 THR A N 1
ATOM 758 C CA . THR A 1 94 ? 13.248 -2.550 -14.705 1.00 83.81 94 THR A CA 1
ATOM 759 C C . THR A 1 94 ? 13.836 -3.561 -13.721 1.00 83.81 94 THR A C 1
ATOM 761 O O . THR A 1 94 ? 14.681 -4.371 -14.098 1.00 83.81 94 THR A O 1
ATOM 764 N N . THR A 1 95 ? 13.361 -3.548 -12.472 1.00 85.56 95 THR A N 1
ATOM 765 C CA . THR A 1 95 ? 13.842 -4.406 -11.383 1.00 85.56 95 THR A CA 1
ATOM 766 C C . THR A 1 95 ? 12.740 -5.269 -10.765 1.00 85.56 95 THR A C 1
ATOM 768 O O . THR A 1 95 ? 12.940 -5.793 -9.676 1.00 85.56 95 THR A O 1
ATOM 771 N N . ALA A 1 96 ? 11.589 -5.418 -11.437 1.00 86.25 96 ALA A N 1
ATOM 772 C CA . ALA A 1 96 ? 10.445 -6.208 -10.963 1.00 86.25 96 ALA A CA 1
ATOM 773 C C . ALA A 1 96 ? 9.976 -5.834 -9.537 1.00 86.25 96 ALA A C 1
AT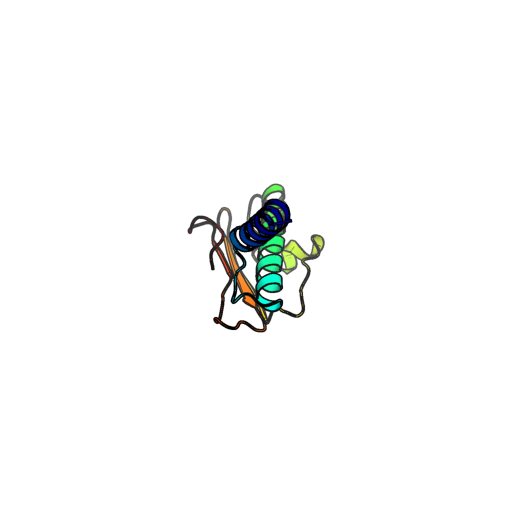OM 775 O O . ALA A 1 96 ? 9.776 -6.705 -8.690 1.00 86.25 96 ALA A O 1
ATOM 776 N N . ARG A 1 97 ? 9.829 -4.530 -9.263 1.00 90.44 97 ARG A N 1
ATOM 777 C CA . ARG A 1 97 ? 9.437 -4.019 -7.939 1.00 90.44 97 ARG A CA 1
ATOM 778 C C . ARG A 1 97 ? 8.019 -4.435 -7.562 1.00 90.44 97 ARG A C 1
ATOM 780 O O . ARG A 1 97 ? 7.129 -4.485 -8.410 1.00 90.44 97 ARG A O 1
ATOM 787 N N . VAL A 1 98 ? 7.804 -4.655 -6.268 1.00 93.44 98 VAL A N 1
ATOM 788 C CA . VAL A 1 98 ? 6.483 -4.867 -5.673 1.00 93.44 98 VAL A CA 1
ATOM 789 C C . VAL A 1 98 ? 6.379 -3.967 -4.458 1.00 93.44 98 VAL A C 1
ATOM 791 O O . VAL A 1 98 ? 7.200 -4.051 -3.558 1.00 93.44 98 VAL A O 1
ATOM 794 N N . PHE A 1 99 ? 5.357 -3.123 -4.403 1.00 95.31 99 PHE A N 1
ATOM 795 C CA . PHE A 1 99 ? 5.128 -2.287 -3.233 1.00 95.31 99 PHE A CA 1
ATOM 796 C C . PHE A 1 99 ? 4.127 -2.961 -2.316 1.00 95.31 99 PHE A C 1
ATOM 798 O O . PHE A 1 99 ? 3.086 -3.445 -2.768 1.00 95.31 99 PHE A O 1
ATOM 805 N N . ALA A 1 100 ? 4.413 -2.957 -1.022 1.00 97.38 100 ALA A N 1
ATOM 806 C CA . ALA A 1 100 ? 3.535 -3.526 -0.022 1.00 97.38 100 ALA A CA 1
ATOM 807 C C . ALA A 1 100 ? 3.391 -2.597 1.181 1.00 97.38 100 ALA A C 1
ATOM 809 O O . ALA A 1 100 ? 4.291 -1.848 1.558 1.00 97.38 100 ALA A O 1
ATOM 810 N N . PHE A 1 101 ? 2.220 -2.652 1.794 1.00 97.88 101 PHE A N 1
ATOM 811 C CA . PHE A 1 101 ? 1.979 -2.071 3.098 1.00 97.88 101 PHE A CA 1
ATOM 812 C C . PHE A 1 101 ? 1.380 -3.142 3.979 1.00 97.88 101 PHE A C 1
ATOM 814 O O . PHE A 1 101 ? 0.352 -3.710 3.623 1.00 97.88 101 PHE A O 1
ATOM 821 N N . ASP A 1 102 ? 2.000 -3.388 5.125 1.00 97.38 102 ASP A N 1
ATOM 822 C CA . ASP A 1 102 ? 1.503 -4.332 6.112 1.00 97.38 102 ASP A CA 1
ATOM 823 C C . ASP A 1 102 ? 1.645 -3.732 7.510 1.00 97.38 102 ASP A C 1
ATOM 825 O O . ASP A 1 102 ? 2.741 -3.410 7.975 1.00 97.38 102 ASP A O 1
ATOM 829 N N . THR A 1 103 ? 0.516 -3.589 8.201 1.00 95.00 103 THR A N 1
ATOM 830 C CA . THR A 1 103 ? 0.489 -3.120 9.590 1.00 95.00 103 THR A CA 1
ATOM 831 C C . THR A 1 103 ? 1.287 -4.009 10.549 1.00 95.00 103 THR A C 1
ATOM 833 O O . THR A 1 103 ? 1.804 -3.494 11.537 1.00 95.00 103 THR A O 1
ATOM 836 N N . ASP A 1 104 ? 1.405 -5.312 10.272 1.00 94.06 104 ASP A N 1
ATOM 837 C CA . ASP A 1 104 ? 2.150 -6.261 11.107 1.00 94.06 104 ASP A CA 1
ATOM 838 C C . ASP A 1 104 ? 3.663 -6.214 10.855 1.00 94.06 104 ASP A C 1
ATOM 840 O O . ASP A 1 104 ? 4.435 -6.518 11.763 1.00 94.06 104 ASP A O 1
ATOM 844 N N . GLN A 1 105 ? 4.097 -5.786 9.665 1.00 91.94 105 GLN A N 1
ATOM 845 C CA . GLN A 1 105 ? 5.520 -5.650 9.305 1.00 91.94 105 GLN A CA 1
ATOM 846 C C . GLN A 1 105 ? 6.069 -4.234 9.545 1.00 91.94 105 GLN A C 1
ATOM 848 O O . GLN A 1 105 ? 7.180 -3.912 9.133 1.00 91.94 105 GLN A O 1
ATOM 853 N N . GLY A 1 106 ? 5.304 -3.368 10.214 1.00 89.69 106 GLY A N 1
ATOM 854 C CA . GLY A 1 106 ? 5.731 -2.001 10.525 1.00 89.69 106 GLY A CA 1
ATOM 855 C C . GLY A 1 106 ? 5.438 -0.968 9.431 1.00 89.69 106 GLY A C 1
ATOM 856 O O . GLY A 1 106 ? 5.854 0.181 9.569 1.00 89.69 106 GLY A O 1
ATOM 857 N N . GLY A 1 107 ? 4.672 -1.325 8.395 1.00 93.56 107 GLY A N 1
ATOM 858 C CA . GLY A 1 107 ? 4.140 -0.388 7.409 1.00 93.56 107 GLY A CA 1
ATOM 859 C C . GLY A 1 107 ? 4.606 -0.656 5.982 1.00 93.56 107 GLY A C 1
ATOM 860 O O . GLY A 1 107 ? 4.469 -1.765 5.477 1.00 93.56 107 GLY A O 1
ATOM 861 N N . PHE A 1 108 ? 5.055 0.399 5.303 1.00 95.38 108 PHE A N 1
ATOM 862 C CA . PHE A 1 108 ? 5.402 0.373 3.881 1.00 95.38 108 PHE A CA 1
ATOM 863 C C . PHE A 1 108 ? 6.769 -0.280 3.646 1.00 95.38 108 PHE A C 1
ATOM 865 O O . PHE A 1 108 ? 7.733 0.059 4.334 1.00 95.38 108 PHE A O 1
ATOM 872 N N . TYR A 1 109 ? 6.860 -1.139 2.633 1.00 93.94 109 TYR A N 1
ATOM 873 C CA . TYR A 1 109 ? 8.105 -1.718 2.137 1.00 93.94 109 TYR A CA 1
ATOM 874 C C . TYR A 1 109 ? 8.022 -2.020 0.632 1.00 93.94 109 TYR A C 1
ATOM 876 O O . TYR A 1 109 ? 6.946 -2.000 0.028 1.00 93.94 109 TYR A O 1
ATOM 884 N N . GLU A 1 110 ? 9.189 -2.250 0.038 1.00 89.94 110 GLU A N 1
ATOM 885 C CA . GLU A 1 110 ? 9.417 -2.575 -1.375 1.00 89.94 110 GLU A CA 1
ATOM 886 C C . GLU A 1 110 ? 10.258 -3.853 -1.464 1.00 89.94 110 GLU A C 1
ATOM 888 O O . GLU A 1 110 ? 11.193 -3.977 -0.636 1.00 89.94 110 GLU A O 1
#